Protein AF-A0A0F9N572-F1 (afdb_monomer_lite)

Sequence (80 aa):
MASRKQLIDARRKELLAKGYQPGIVNLALEWAQGSAQGMSDYVQKMGGDGDLSDQFLPQYLQDCEKWAKGIVGEPAPPEA

Secondary structure (DSSP, 8-state):
---HHHHHHHHHHHHHHTT--HHHHHHHHHHHHHHHHHHHHHHHHTT--S--HHHHHHHHHHHHHHHHHHHH-SPPPPP-

Foldseek 3Di:
DDDPVRLLVVLLVVCVQQQDDNVLSVVLLVQLLVVLQVVQVVVVVVVDDDRCSVVSSNVSSVCSVVVSCVVPNRHDGDDD

pLDDT: mean 92.15, std 8.65, range [55.03, 98.06]

Structure (mmCIF, N/CA/C/O backbone):
data_AF-A0A0F9N572-F1
#
_entry.id   AF-A0A0F9N572-F1
#
loop_
_atom_site.group_PDB
_atom_site.id
_atom_site.type_symbol
_atom_site.label_atom_id
_atom_site.label_alt_id
_atom_site.label_comp_id
_atom_site.label_asym_id
_atom_site.label_entity_id
_atom_site.label_seq_id
_atom_site.pdbx_PDB_ins_code
_atom_site.Cartn_x
_atom_site.Cartn_y
_atom_site.Cartn_z
_atom_site.occupancy
_atom_site.B_iso_or_equiv
_atom_site.auth_seq_id
_atom_site.auth_comp_id
_atom_site.auth_asym_id
_atom_site.auth_atom_id
_atom_site.pdbx_PDB_model_num
ATOM 1 N N . MET A 1 1 ? -2.883 -14.431 -12.169 1.00 65.31 1 MET A N 1
ATOM 2 C CA . MET A 1 1 ? -2.459 -13.360 -11.240 1.00 65.31 1 MET A CA 1
ATOM 3 C C . MET A 1 1 ? -3.703 -12.643 -10.746 1.00 65.31 1 MET A C 1
ATOM 5 O O . MET A 1 1 ? -4.636 -12.511 -11.531 1.00 65.31 1 MET A O 1
ATOM 9 N N . ALA A 1 2 ? -3.755 -12.247 -9.473 1.00 79.69 2 ALA A N 1
ATOM 10 C CA . ALA A 1 2 ? -4.840 -11.396 -8.985 1.00 79.69 2 ALA A CA 1
ATOM 11 C C . ALA A 1 2 ? -4.742 -10.015 -9.650 1.00 79.69 2 ALA A C 1
ATOM 13 O O . ALA A 1 2 ? -3.638 -9.536 -9.907 1.00 79.69 2 ALA A O 1
ATOM 14 N N . SER A 1 3 ? -5.876 -9.387 -9.947 1.00 91.75 3 SER A N 1
ATOM 15 C CA . SER A 1 3 ? -5.879 -8.031 -10.493 1.00 91.75 3 SER A CA 1
ATOM 16 C C . SER A 1 3 ? -5.416 -7.016 -9.447 1.00 91.75 3 SER A C 1
ATOM 18 O O . SER A 1 3 ? -5.588 -7.224 -8.243 1.00 91.75 3 SER A O 1
ATOM 20 N N . ARG A 1 4 ? -4.902 -5.870 -9.905 1.00 93.75 4 ARG A N 1
ATOM 21 C CA . ARG A 1 4 ? -4.562 -4.710 -9.063 1.00 93.75 4 ARG A CA 1
ATOM 22 C C . ARG A 1 4 ? -5.647 -4.398 -8.032 1.00 93.75 4 ARG A C 1
ATOM 24 O O . ARG A 1 4 ? -5.372 -4.288 -6.840 1.00 93.75 4 ARG A O 1
ATOM 31 N N . LYS A 1 5 ? -6.901 -4.329 -8.488 1.00 94.94 5 LYS A N 1
ATOM 32 C CA . LYS A 1 5 ? -8.062 -4.078 -7.627 1.00 94.94 5 LYS A CA 1
ATOM 33 C C . LYS A 1 5 ? -8.235 -5.168 -6.566 1.00 94.94 5 LYS A C 1
ATOM 35 O O . LYS A 1 5 ? -8.432 -4.844 -5.403 1.00 94.94 5 LYS A O 1
ATOM 40 N N . GLN A 1 6 ? -8.120 -6.445 -6.943 1.00 95.06 6 GLN A N 1
ATOM 41 C CA . GLN A 1 6 ? -8.235 -7.560 -5.996 1.00 95.06 6 GLN A CA 1
ATOM 42 C C . GLN A 1 6 ? -7.151 -7.510 -4.913 1.00 95.06 6 GLN A C 1
ATOM 44 O O . GLN A 1 6 ? -7.455 -7.754 -3.748 1.00 95.06 6 GLN A O 1
ATOM 49 N N . LEU A 1 7 ? -5.912 -7.166 -5.278 1.00 95.44 7 LEU A N 1
ATOM 50 C CA . LEU A 1 7 ? -4.804 -7.033 -4.329 1.00 95.44 7 LEU A CA 1
ATOM 51 C C . LEU A 1 7 ? -5.041 -5.890 -3.332 1.00 95.44 7 LEU A C 1
ATOM 53 O O . LEU A 1 7 ? -4.893 -6.083 -2.125 1.00 95.44 7 LEU A O 1
ATOM 57 N N . ILE A 1 8 ? -5.461 -4.723 -3.824 1.00 96.81 8 ILE A N 1
ATOM 58 C CA . ILE A 1 8 ? -5.758 -3.551 -2.988 1.00 96.81 8 ILE A CA 1
ATOM 59 C C . ILE A 1 8 ? -6.942 -3.832 -2.059 1.00 96.81 8 ILE A C 1
ATOM 61 O O . ILE A 1 8 ? -6.858 -3.560 -0.862 1.00 96.81 8 ILE A O 1
ATOM 65 N N . ASP A 1 9 ? -8.029 -4.406 -2.580 1.00 97.00 9 ASP A N 1
ATOM 66 C CA . ASP A 1 9 ? -9.225 -4.716 -1.792 1.00 97.00 9 ASP A CA 1
ATOM 67 C C . ASP A 1 9 ? -8.933 -5.772 -0.718 1.00 97.00 9 ASP A C 1
ATOM 69 O O . ASP A 1 9 ? -9.414 -5.656 0.412 1.00 97.00 9 ASP A O 1
ATOM 73 N N . ALA A 1 10 ? -8.121 -6.786 -1.037 1.00 96.56 10 ALA A N 1
ATOM 74 C CA . ALA A 1 10 ? -7.680 -7.783 -0.067 1.00 96.56 10 ALA A CA 1
ATOM 75 C C . ALA A 1 10 ? -6.844 -7.141 1.046 1.00 96.56 10 ALA A C 1
ATOM 77 O O . ALA A 1 10 ? -7.141 -7.335 2.226 1.00 96.56 10 ALA A O 1
ATOM 78 N N . ARG A 1 11 ? -5.856 -6.312 0.685 1.00 97.12 11 ARG A N 1
ATOM 79 C CA . ARG A 1 11 ? -4.991 -5.653 1.668 1.00 97.12 11 ARG A CA 1
ATOM 80 C C . ARG A 1 11 ? -5.753 -4.658 2.540 1.00 97.12 11 ARG A C 1
ATOM 82 O O . ARG A 1 11 ? -5.551 -4.620 3.749 1.00 97.12 11 ARG A O 1
ATOM 89 N N . ARG A 1 12 ? -6.686 -3.904 1.953 1.00 97.50 12 ARG A N 1
ATOM 90 C CA . ARG A 1 12 ? -7.609 -3.017 2.675 1.00 97.50 12 ARG A CA 1
ATOM 91 C C . ARG A 1 12 ? -8.380 -3.775 3.751 1.00 97.50 12 ARG A C 1
ATOM 93 O O . ARG A 1 12 ? -8.409 -3.333 4.895 1.00 97.50 12 ARG A O 1
ATOM 100 N N . LYS A 1 13 ? -9.002 -4.902 3.387 1.00 97.00 13 LYS A N 1
ATOM 101 C CA . LYS A 1 13 ? -9.765 -5.735 4.328 1.00 97.00 13 LYS A CA 1
ATOM 102 C C . LYS A 1 13 ? -8.886 -6.245 5.462 1.00 97.00 13 LYS A C 1
ATOM 104 O O . LYS A 1 13 ? -9.303 -6.185 6.612 1.00 97.00 13 LYS A O 1
ATOM 109 N N . GLU A 1 14 ? -7.677 -6.700 5.145 1.00 96.06 14 GLU A N 1
ATOM 110 C CA . GLU A 1 14 ? -6.729 -7.186 6.147 1.00 96.06 14 GLU A CA 1
ATOM 111 C C . GLU A 1 14 ? -6.347 -6.092 7.155 1.00 96.06 14 GLU A C 1
ATOM 113 O O . GLU A 1 14 ? -6.426 -6.313 8.359 1.00 96.06 14 GLU A O 1
ATOM 118 N N . LEU A 1 15 ? -5.983 -4.894 6.686 1.00 95.06 15 LEU A N 1
ATOM 119 C CA . LEU A 1 15 ? -5.581 -3.795 7.569 1.00 95.06 15 LEU A CA 1
ATOM 120 C C . LEU A 1 15 ? -6.742 -3.291 8.437 1.00 95.06 15 LEU A C 1
ATOM 122 O O . LEU A 1 15 ? -6.558 -3.034 9.624 1.00 95.06 15 LEU A O 1
ATOM 126 N N . LEU A 1 16 ? -7.951 -3.205 7.879 1.00 95.12 16 LEU A N 1
ATOM 127 C CA . LEU A 1 16 ? -9.144 -2.875 8.662 1.00 95.12 16 LEU A CA 1
ATOM 128 C C . LEU A 1 16 ? -9.417 -3.932 9.743 1.00 95.12 16 LEU A C 1
ATOM 130 O O . LEU A 1 16 ? -9.707 -3.575 10.880 1.00 95.12 16 LEU A O 1
ATOM 134 N N . ALA A 1 17 ? -9.269 -5.221 9.419 1.00 94.38 17 ALA A N 1
ATOM 135 C CA . ALA A 1 17 ? -9.446 -6.311 10.380 1.00 94.38 17 ALA A CA 1
ATOM 136 C C . ALA A 1 17 ? -8.391 -6.298 11.502 1.00 94.38 17 ALA A C 1
ATOM 138 O O . ALA A 1 17 ? -8.686 -6.700 12.623 1.00 94.38 17 ALA A O 1
ATOM 139 N N . LYS A 1 18 ? -7.183 -5.790 11.227 1.00 91.88 18 LYS A N 1
ATOM 140 C CA . LYS A 1 18 ? -6.145 -5.552 12.247 1.00 91.88 18 LYS A CA 1
ATOM 141 C C . LYS A 1 18 ? -6.449 -4.362 13.163 1.00 91.88 18 LYS A C 1
ATOM 143 O O . LYS A 1 18 ? -5.744 -4.180 14.148 1.00 91.88 18 LYS A O 1
ATOM 148 N N . GLY A 1 19 ? -7.470 -3.559 12.855 1.00 92.31 19 GLY A N 1
ATOM 149 C CA . GLY A 1 19 ? -7.874 -2.401 13.656 1.00 92.31 19 GLY A CA 1
ATOM 150 C C . GLY A 1 19 ? -7.292 -1.065 13.204 1.00 92.31 19 GLY A C 1
ATOM 151 O O . GLY A 1 19 ? -7.424 -0.062 13.906 1.00 92.31 19 GLY A O 1
ATOM 152 N N . TYR A 1 20 ? -6.666 -1.001 12.024 1.00 93.75 20 TYR A N 1
ATOM 153 C CA . TYR A 1 20 ? -6.272 0.290 11.469 1.00 93.75 20 TYR A CA 1
ATOM 154 C C . TYR A 1 20 ? -7.508 1.122 11.111 1.00 93.75 20 TYR A C 1
ATOM 156 O O . TYR A 1 20 ? -8.449 0.644 10.474 1.00 93.75 20 TYR A O 1
ATOM 164 N N . GLN A 1 21 ? -7.471 2.406 11.464 1.00 93.06 21 GLN A N 1
ATOM 165 C CA . GLN A 1 21 ? -8.519 3.359 11.103 1.00 93.06 21 GLN A CA 1
ATOM 166 C C . GLN A 1 21 ? -8.640 3.477 9.571 1.00 93.06 21 GLN A C 1
ATOM 168 O O . GLN A 1 21 ? -7.609 3.555 8.893 1.00 93.06 21 GLN A O 1
ATOM 173 N N . PRO A 1 22 ? -9.856 3.574 8.996 1.00 94.62 22 PRO A N 1
ATOM 174 C CA . PRO A 1 22 ? -10.047 3.626 7.544 1.00 94.62 22 PRO A CA 1
ATOM 175 C C . PRO A 1 22 ? -9.231 4.708 6.826 1.00 94.62 22 PRO A C 1
ATOM 177 O O . PRO A 1 22 ? -8.728 4.469 5.729 1.00 94.62 22 PRO A O 1
ATOM 180 N N . GLY A 1 23 ? -9.050 5.876 7.454 1.00 94.44 23 GLY A N 1
ATOM 181 C CA . GLY A 1 23 ? -8.211 6.950 6.913 1.00 94.44 23 GLY A CA 1
ATOM 182 C C . GLY A 1 23 ? -6.740 6.545 6.768 1.00 94.44 23 GLY A C 1
ATOM 183 O O . GLY A 1 23 ? -6.133 6.803 5.735 1.00 94.44 23 GLY A O 1
ATOM 184 N N . ILE A 1 24 ? -6.191 5.834 7.756 1.00 94.69 24 ILE A N 1
ATOM 185 C CA . ILE A 1 24 ? -4.809 5.333 7.727 1.00 94.69 24 ILE A CA 1
ATOM 186 C C . ILE A 1 24 ? -4.653 4.220 6.699 1.00 94.69 24 ILE A C 1
ATOM 188 O O . ILE A 1 24 ? -3.672 4.201 5.962 1.00 94.69 24 ILE A O 1
ATOM 192 N N . VAL A 1 25 ? -5.641 3.326 6.603 1.00 96.19 25 VAL A N 1
ATOM 193 C CA . VAL A 1 25 ? -5.651 2.278 5.575 1.00 96.19 25 VAL A CA 1
ATOM 194 C C . VAL A 1 25 ? -5.634 2.893 4.176 1.00 96.19 25 VAL A C 1
ATOM 196 O O . VAL A 1 25 ? -4.839 2.468 3.344 1.00 96.19 25 VAL A O 1
ATOM 199 N N . ASN A 1 26 ? -6.457 3.914 3.913 1.00 96.56 26 ASN A N 1
ATOM 200 C CA . ASN A 1 26 ? -6.447 4.621 2.628 1.00 96.56 26 ASN A CA 1
ATOM 201 C C . ASN A 1 26 ? -5.077 5.229 2.326 1.00 96.56 26 ASN A C 1
ATOM 203 O O . ASN A 1 26 ? -4.519 4.950 1.269 1.00 96.56 26 ASN A O 1
ATOM 207 N N . LEU A 1 27 ? -4.516 5.975 3.278 1.00 96.50 27 LEU A N 1
ATOM 208 C CA . LEU A 1 27 ? -3.208 6.612 3.128 1.00 96.50 27 LEU A CA 1
ATOM 209 C C . LEU A 1 27 ? -2.091 5.593 2.858 1.00 96.50 27 LEU A C 1
ATOM 211 O O . LEU A 1 27 ? -1.256 5.803 1.982 1.00 96.50 27 LEU A O 1
ATOM 215 N N . ALA A 1 28 ? -2.094 4.459 3.560 1.00 96.81 28 ALA A N 1
ATOM 216 C CA . ALA A 1 28 ? -1.102 3.406 3.367 1.00 96.81 28 ALA A CA 1
ATOM 217 C C . ALA A 1 28 ? -1.209 2.760 1.977 1.00 96.81 28 ALA A C 1
ATOM 219 O O . ALA A 1 28 ? -0.199 2.501 1.322 1.00 96.81 28 ALA A O 1
ATOM 220 N N . LEU A 1 29 ? -2.432 2.523 1.497 1.00 97.75 29 LEU A N 1
ATOM 221 C CA . LEU A 1 29 ? -2.668 1.964 0.165 1.00 97.75 29 LEU A CA 1
ATOM 222 C C . LEU A 1 29 ? -2.335 2.964 -0.950 1.00 97.75 29 LEU A C 1
ATOM 224 O O . LEU A 1 29 ? -1.860 2.557 -2.010 1.00 97.75 29 LEU A O 1
ATOM 228 N N . GLU A 1 30 ? -2.570 4.258 -0.739 1.00 97.38 30 GLU A N 1
ATOM 229 C CA . GLU A 1 30 ? -2.138 5.325 -1.651 1.00 97.38 30 GLU A CA 1
ATOM 230 C C . GLU A 1 30 ? -0.612 5.401 -1.719 1.00 97.38 30 GLU A C 1
ATOM 232 O O . GLU A 1 30 ? -0.049 5.398 -2.815 1.00 97.38 30 GLU A O 1
ATOM 237 N N . TRP A 1 31 ? 0.066 5.358 -0.566 1.00 97.31 31 TRP A N 1
ATOM 238 C CA . TRP A 1 31 ? 1.525 5.286 -0.498 1.00 97.31 31 TRP A CA 1
ATOM 239 C C . TRP A 1 31 ? 2.076 4.072 -1.257 1.00 97.31 31 TRP A C 1
ATOM 241 O O . TRP A 1 31 ? 3.032 4.207 -2.024 1.00 97.31 31 TRP A O 1
ATOM 251 N N . ALA A 1 32 ? 1.456 2.898 -1.101 1.00 98.06 32 ALA A N 1
ATOM 252 C CA . ALA A 1 32 ? 1.884 1.680 -1.785 1.00 98.06 32 ALA A CA 1
ATOM 253 C C . ALA A 1 32 ? 1.768 1.798 -3.311 1.00 98.06 32 ALA A C 1
ATOM 255 O O . ALA A 1 32 ? 2.699 1.459 -4.042 1.00 98.06 32 ALA A O 1
ATOM 256 N N . GLN A 1 33 ? 0.632 2.308 -3.792 1.00 97.88 33 GLN A N 1
ATOM 257 C CA . GLN A 1 33 ? 0.384 2.508 -5.220 1.00 97.88 33 GLN A CA 1
ATOM 258 C C . GLN A 1 33 ? 1.328 3.552 -5.819 1.00 97.88 33 GLN A C 1
ATOM 260 O O . GLN A 1 33 ? 1.912 3.307 -6.873 1.00 97.88 33 GLN A O 1
ATOM 265 N N . GLY A 1 34 ? 1.520 4.682 -5.133 1.00 97.44 34 GLY A N 1
ATOM 266 C CA . GLY A 1 34 ? 2.444 5.730 -5.564 1.00 97.44 34 GLY A CA 1
ATOM 267 C C . GLY A 1 34 ? 3.894 5.250 -5.601 1.00 97.44 34 GLY A C 1
ATOM 268 O O . GLY A 1 34 ? 4.612 5.545 -6.551 1.00 97.44 34 GLY A O 1
ATOM 269 N N . SER A 1 35 ? 4.312 4.446 -4.621 1.00 97.94 35 SER A N 1
ATOM 270 C CA . SER A 1 35 ? 5.663 3.871 -4.586 1.00 97.94 35 SER A CA 1
ATOM 271 C C . SER A 1 35 ? 5.890 2.861 -5.715 1.00 97.94 35 SER A C 1
ATOM 273 O O . SER A 1 35 ? 6.932 2.889 -6.367 1.00 97.94 35 SER A O 1
ATOM 275 N N . ALA A 1 36 ? 4.895 2.017 -6.003 1.00 97.69 36 ALA A N 1
ATOM 276 C CA . ALA A 1 36 ? 4.945 1.084 -7.125 1.00 97.69 36 ALA A CA 1
ATOM 277 C C . ALA A 1 36 ? 5.027 1.812 -8.477 1.00 97.69 36 ALA A C 1
ATOM 279 O O . ALA A 1 36 ? 5.810 1.416 -9.341 1.00 97.69 36 ALA A O 1
ATOM 280 N N . GLN A 1 37 ? 4.263 2.899 -8.643 1.00 97.75 37 GLN A N 1
ATOM 281 C CA . GLN A 1 37 ? 4.340 3.741 -9.836 1.00 97.75 37 GLN A CA 1
ATOM 282 C C . GLN A 1 37 ? 5.700 4.435 -9.946 1.00 97.75 37 GLN A C 1
ATOM 284 O O . GLN A 1 37 ? 6.344 4.343 -10.982 1.00 97.75 37 GLN A O 1
ATOM 289 N N . GLY A 1 38 ? 6.185 5.054 -8.868 1.00 97.25 38 GLY A N 1
ATOM 290 C CA . GLY A 1 38 ? 7.484 5.726 -8.865 1.00 97.25 38 GLY A CA 1
ATOM 291 C C . GLY A 1 38 ? 8.644 4.783 -9.197 1.00 97.25 38 GLY A C 1
ATOM 292 O O . GLY A 1 38 ? 9.583 5.184 -9.883 1.00 97.25 38 GLY A O 1
ATOM 293 N N . MET A 1 39 ? 8.567 3.518 -8.770 1.00 97.12 39 MET A N 1
ATOM 294 C CA . MET A 1 39 ? 9.549 2.496 -9.140 1.00 97.12 39 MET A CA 1
ATOM 295 C C . MET A 1 39 ? 9.441 2.090 -10.616 1.00 97.12 39 MET A C 1
ATOM 297 O O . MET A 1 39 ? 10.464 1.956 -11.284 1.00 97.12 39 MET A O 1
ATOM 301 N N . SER A 1 40 ? 8.219 1.946 -11.140 1.00 97.00 40 SER A N 1
ATOM 302 C CA . SER A 1 40 ? 7.971 1.731 -12.573 1.00 97.00 40 SER A CA 1
ATOM 303 C C . SER A 1 40 ? 8.602 2.851 -13.409 1.00 97.00 40 SER A C 1
ATOM 305 O O . SER A 1 40 ? 9.437 2.586 -14.273 1.00 97.00 40 SER A O 1
ATOM 307 N N . ASP A 1 41 ? 8.326 4.108 -13.056 1.00 97.00 41 ASP A N 1
ATOM 308 C CA . ASP A 1 41 ? 8.866 5.289 -13.735 1.00 97.00 41 ASP A CA 1
ATOM 309 C C . ASP A 1 41 ? 10.399 5.375 -13.625 1.00 97.00 41 ASP A C 1
ATOM 311 O O . ASP A 1 41 ? 11.082 5.808 -14.557 1.00 97.00 41 ASP A O 1
ATOM 315 N N . TYR A 1 42 ? 10.968 4.976 -12.482 1.00 96.06 42 TYR A N 1
ATOM 316 C CA . TYR A 1 42 ? 12.417 4.926 -12.288 1.00 96.06 42 TYR A CA 1
ATOM 317 C C . TYR A 1 42 ? 13.073 3.890 -13.206 1.00 96.06 42 TYR A C 1
ATOM 319 O O . TYR A 1 42 ? 14.048 4.207 -13.887 1.00 96.06 42 TYR A O 1
ATOM 327 N N . VAL A 1 43 ? 12.523 2.676 -13.274 1.00 95.81 43 VAL A N 1
ATOM 328 C CA . VAL A 1 43 ? 13.045 1.615 -14.145 1.00 95.81 43 VAL A CA 1
ATOM 329 C C . VAL A 1 43 ? 12.906 1.991 -15.620 1.00 95.81 43 VAL A C 1
ATOM 331 O O . VAL A 1 43 ? 13.847 1.777 -16.384 1.00 95.81 43 VAL A O 1
ATOM 334 N N . GLN A 1 44 ? 11.807 2.641 -16.013 1.00 95.00 44 GLN A N 1
ATOM 335 C CA . GLN A 1 44 ? 11.648 3.173 -17.370 1.00 95.00 44 GLN A CA 1
ATOM 336 C C . GLN A 1 44 ? 12.756 4.169 -17.737 1.00 95.00 44 GLN A C 1
ATOM 338 O O . GLN A 1 44 ? 13.349 4.080 -18.811 1.00 95.00 44 GLN A O 1
ATOM 343 N N . LYS A 1 45 ? 13.117 5.081 -16.824 1.00 94.88 45 LYS A N 1
ATOM 344 C CA . LYS A 1 45 ? 14.230 6.028 -17.037 1.00 94.88 45 LYS A CA 1
ATOM 345 C C . LYS A 1 45 ? 15.593 5.346 -17.178 1.00 94.88 45 LYS A C 1
ATOM 347 O O . LYS A 1 45 ? 16.491 5.920 -17.785 1.00 94.88 45 LYS A O 1
ATOM 352 N N . MET A 1 46 ? 15.745 4.140 -16.635 1.00 94.44 46 MET A N 1
ATOM 353 C CA . MET A 1 46 ? 16.960 3.326 -16.735 1.00 94.44 46 MET A CA 1
ATOM 354 C C . MET A 1 46 ? 16.994 2.445 -17.996 1.00 94.44 46 MET A C 1
ATOM 356 O O . MET A 1 46 ? 17.924 1.657 -18.158 1.00 94.44 46 MET A O 1
ATOM 360 N N . GLY A 1 47 ? 16.009 2.578 -18.893 1.00 92.50 47 GLY A N 1
ATOM 361 C CA . GLY A 1 47 ? 15.910 1.799 -20.130 1.00 92.50 47 GLY A CA 1
ATOM 362 C C . GLY A 1 47 ? 15.090 0.514 -20.002 1.00 92.50 47 GLY A C 1
ATOM 363 O O . GLY A 1 47 ? 15.209 -0.360 -20.855 1.00 92.50 47 GLY A O 1
ATOM 364 N N . GLY A 1 48 ? 14.291 0.368 -18.940 1.00 89.06 48 GLY A N 1
ATOM 365 C CA 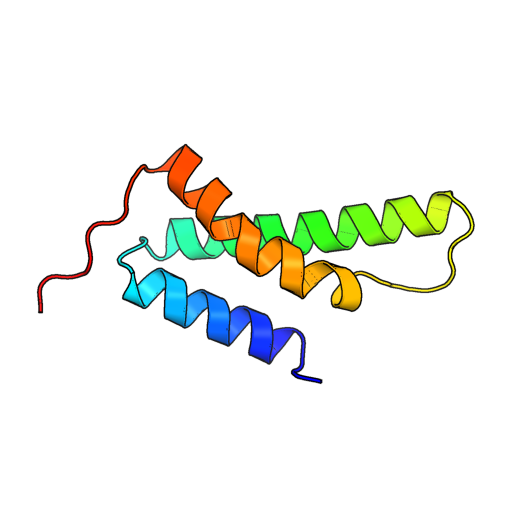. GLY A 1 48 ? 13.299 -0.699 -18.840 1.00 89.06 48 GLY A CA 1
ATOM 366 C C . GLY A 1 48 ? 12.055 -0.415 -19.687 1.00 89.06 48 GLY A C 1
ATOM 367 O O . GLY A 1 48 ? 11.643 0.735 -19.830 1.00 89.06 48 GLY A O 1
ATOM 368 N N . ASP A 1 49 ? 11.435 -1.472 -20.209 1.00 89.19 49 ASP A N 1
ATOM 369 C CA . ASP A 1 49 ? 10.253 -1.366 -21.066 1.00 89.19 49 ASP A CA 1
ATOM 370 C C . ASP A 1 49 ? 8.944 -1.594 -20.301 1.00 89.19 49 ASP A C 1
ATOM 372 O O . ASP A 1 49 ? 8.792 -2.554 -19.542 1.00 89.19 49 ASP A O 1
ATOM 376 N N . GLY A 1 50 ? 7.955 -0.750 -20.601 1.00 88.69 50 GLY A N 1
ATOM 377 C CA . GLY A 1 50 ? 6.569 -0.917 -20.164 1.00 88.69 50 GLY A CA 1
ATOM 378 C C . GLY A 1 50 ? 6.279 -0.455 -18.736 1.00 88.69 50 GLY A C 1
ATOM 379 O O . GLY A 1 50 ? 7.160 -0.030 -17.990 1.00 88.69 50 GLY A O 1
ATOM 380 N N . ASP A 1 51 ? 4.998 -0.493 -18.361 1.00 92.19 51 ASP A N 1
ATOM 381 C CA . ASP A 1 51 ? 4.569 -0.206 -16.992 1.00 92.19 51 ASP A CA 1
ATOM 382 C C . ASP A 1 51 ? 4.704 -1.460 -16.118 1.00 92.19 51 ASP A C 1
ATOM 384 O O . ASP A 1 51 ? 3.987 -2.448 -16.283 1.00 92.19 51 ASP A O 1
ATOM 388 N N . LEU A 1 52 ? 5.635 -1.403 -15.170 1.00 94.00 52 LEU A N 1
ATOM 389 C CA . LEU A 1 52 ? 5.935 -2.462 -14.212 1.00 94.00 52 LEU A CA 1
ATOM 390 C C . LEU A 1 52 ? 5.261 -2.230 -12.852 1.00 94.00 52 LEU A C 1
ATOM 392 O O . LEU A 1 52 ? 5.512 -2.976 -11.905 1.00 94.00 52 LEU A O 1
ATOM 396 N N . SER A 1 53 ? 4.393 -1.221 -12.725 1.00 94.56 53 SER A N 1
ATOM 397 C CA . SER A 1 53 ? 3.775 -0.849 -11.449 1.00 94.56 53 SER A CA 1
ATOM 398 C C . SER A 1 53 ? 3.002 -2.011 -10.814 1.00 94.56 53 SER A C 1
ATOM 400 O O . SER A 1 53 ? 3.100 -2.230 -9.607 1.00 94.56 53 SER A O 1
ATOM 402 N N . ASP A 1 54 ? 2.318 -2.833 -11.615 1.00 94.62 54 ASP A N 1
ATOM 403 C CA . ASP A 1 54 ? 1.630 -4.038 -11.133 1.00 94.62 54 ASP A CA 1
ATOM 404 C C . ASP A 1 54 ? 2.585 -5.137 -10.639 1.00 94.62 54 ASP A C 1
ATOM 406 O O . ASP A 1 54 ? 2.196 -5.951 -9.801 1.00 94.62 54 ASP A O 1
ATOM 410 N N . GLN A 1 55 ? 3.834 -5.157 -11.111 1.00 94.25 55 GLN A N 1
ATOM 411 C CA . GLN A 1 55 ? 4.852 -6.101 -10.639 1.00 94.25 55 GLN A CA 1
ATOM 412 C C . GLN A 1 55 ? 5.420 -5.678 -9.280 1.00 94.25 55 GLN A C 1
ATOM 414 O O . GLN A 1 55 ? 5.710 -6.529 -8.441 1.00 94.25 55 GLN A O 1
ATOM 419 N N . PHE A 1 56 ? 5.539 -4.370 -9.038 1.00 95.50 56 PHE A N 1
ATOM 420 C CA . PHE A 1 56 ? 6.041 -3.830 -7.772 1.00 95.50 56 PHE A CA 1
ATOM 421 C C . PHE A 1 56 ? 4.970 -3.735 -6.682 1.00 95.50 56 PHE A C 1
ATOM 423 O O . PHE A 1 56 ? 5.279 -3.844 -5.493 1.00 95.50 56 PHE A O 1
ATOM 430 N N . LEU A 1 57 ? 3.704 -3.552 -7.068 1.00 96.81 57 LEU A N 1
ATOM 431 C CA . LEU A 1 57 ? 2.598 -3.320 -6.141 1.00 96.81 57 LEU A CA 1
ATOM 432 C C . LEU A 1 57 ? 2.476 -4.364 -5.011 1.00 96.81 57 LEU A C 1
ATOM 434 O O . LEU A 1 57 ? 2.280 -3.938 -3.872 1.00 96.81 57 LEU A O 1
ATOM 438 N N . PRO A 1 58 ? 2.606 -5.689 -5.239 1.00 95.88 58 PRO A N 1
ATOM 439 C CA . PRO A 1 58 ? 2.473 -6.676 -4.166 1.00 95.88 58 PRO A CA 1
ATOM 440 C C . PRO A 1 58 ? 3.446 -6.453 -3.003 1.00 95.88 58 PRO A C 1
ATOM 442 O O . PRO A 1 58 ? 3.045 -6.573 -1.846 1.00 95.88 58 PRO A O 1
ATOM 445 N N . GLN A 1 59 ? 4.696 -6.082 -3.298 1.00 96.06 59 GLN A N 1
ATOM 446 C CA . GLN A 1 59 ? 5.703 -5.812 -2.272 1.00 96.06 59 GLN A CA 1
ATOM 447 C C . GLN A 1 59 ? 5.343 -4.553 -1.475 1.00 96.06 59 GLN A C 1
ATOM 449 O O . GLN A 1 59 ? 5.308 -4.576 -0.246 1.00 96.06 59 GLN A O 1
ATOM 454 N N . TYR A 1 60 ? 4.974 -3.472 -2.163 1.00 97.75 60 TYR A N 1
ATOM 455 C CA . TYR A 1 60 ? 4.587 -2.229 -1.499 1.00 97.75 60 TYR A CA 1
ATOM 456 C C . TYR A 1 60 ? 3.298 -2.355 -0.680 1.00 97.75 60 TYR A C 1
ATOM 458 O O . TYR A 1 60 ? 3.175 -1.711 0.360 1.00 97.75 60 TYR A O 1
ATOM 466 N N . LEU A 1 61 ? 2.358 -3.216 -1.082 1.00 96.88 61 LEU A N 1
ATOM 467 C CA . LEU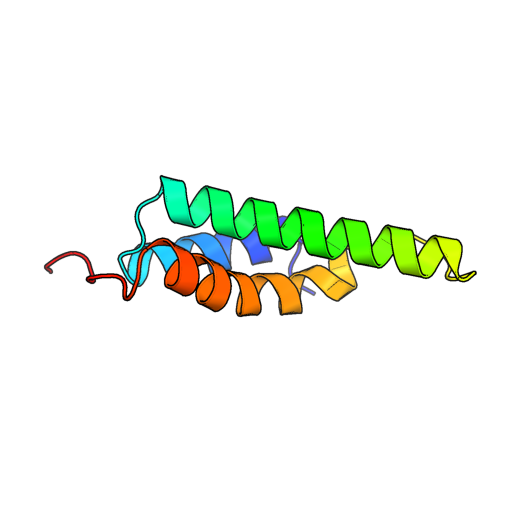 A 1 61 ? 1.187 -3.541 -0.263 1.00 96.88 61 LEU A CA 1
ATOM 468 C C . LEU A 1 61 ? 1.575 -4.260 1.035 1.00 96.88 61 LEU A C 1
ATOM 470 O O . LEU A 1 61 ? 0.936 -4.037 2.059 1.00 96.88 61 LEU A O 1
ATOM 474 N N . GLN A 1 62 ? 2.618 -5.091 1.044 1.00 94.38 62 GLN A N 1
ATOM 475 C CA . GLN A 1 62 ? 3.118 -5.672 2.295 1.00 94.38 62 GLN A CA 1
ATOM 476 C C . GLN A 1 62 ? 3.771 -4.597 3.171 1.00 94.38 62 GLN A C 1
ATOM 478 O O . GLN A 1 62 ? 3.452 -4.480 4.356 1.00 94.38 62 GLN A O 1
ATOM 483 N N . ASP A 1 63 ? 4.620 -3.758 2.578 1.00 95.88 63 ASP A N 1
ATOM 484 C CA . ASP A 1 63 ? 5.371 -2.735 3.308 1.00 95.88 63 ASP A CA 1
ATOM 485 C C . ASP A 1 63 ? 4.507 -1.570 3.811 1.00 95.88 63 ASP A C 1
ATOM 487 O O . ASP A 1 63 ? 4.875 -0.914 4.789 1.00 95.88 63 ASP A O 1
ATOM 491 N N . CYS A 1 64 ? 3.320 -1.352 3.236 1.00 95.69 64 CYS A N 1
ATOM 492 C CA . CYS A 1 64 ? 2.435 -0.264 3.652 1.00 95.69 64 CYS A CA 1
ATOM 493 C C . CYS A 1 64 ? 1.946 -0.398 5.099 1.00 95.69 64 CYS A C 1
ATOM 495 O O . CYS A 1 64 ? 1.597 0.596 5.726 1.00 95.69 64 CYS A O 1
ATOM 497 N N . GLU A 1 65 ? 1.949 -1.608 5.660 1.00 94.25 65 GLU A N 1
ATOM 498 C CA . GLU A 1 65 ? 1.634 -1.826 7.074 1.00 94.25 65 GLU A CA 1
ATOM 499 C C . GLU A 1 65 ? 2.745 -1.323 7.988 1.00 94.25 65 GLU A C 1
ATOM 501 O O . GLU A 1 65 ? 2.464 -0.680 8.995 1.00 94.25 65 GLU A O 1
ATOM 506 N N . LYS A 1 66 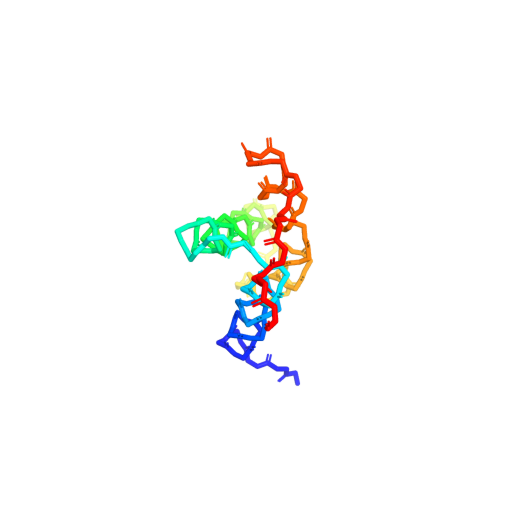? 4.012 -1.547 7.616 1.00 93.31 66 LYS A N 1
ATOM 507 C CA . LYS A 1 66 ? 5.152 -0.991 8.356 1.00 93.31 66 LYS A CA 1
ATOM 508 C C . LYS A 1 66 ? 5.108 0.533 8.319 1.00 93.31 66 LYS A C 1
ATOM 510 O O . LYS A 1 66 ? 5.334 1.175 9.340 1.00 93.31 66 LYS A O 1
ATOM 515 N N . TRP A 1 67 ? 4.769 1.096 7.159 1.00 93.94 67 TRP A N 1
ATOM 516 C CA . TRP A 1 67 ? 4.569 2.532 6.997 1.00 93.94 67 TRP A CA 1
ATOM 517 C C . TRP A 1 67 ? 3.428 3.053 7.884 1.00 93.94 67 TRP A C 1
ATOM 519 O O . TRP A 1 67 ? 3.640 3.977 8.665 1.00 93.94 67 TRP A O 1
ATOM 529 N N . ALA A 1 68 ? 2.254 2.412 7.845 1.00 93.00 68 ALA A N 1
ATOM 530 C CA . ALA A 1 68 ? 1.108 2.777 8.677 1.00 93.00 68 ALA A CA 1
ATOM 531 C C . ALA A 1 68 ? 1.457 2.725 10.170 1.00 93.00 68 ALA A C 1
ATOM 533 O O . ALA A 1 68 ? 1.203 3.678 10.905 1.00 93.00 68 ALA A O 1
ATOM 534 N N . LYS A 1 69 ? 2.113 1.646 10.605 1.00 93.25 69 LYS A N 1
ATOM 535 C CA . LYS A 1 69 ? 2.589 1.466 11.979 1.00 93.25 69 LYS A CA 1
ATOM 536 C C . LYS A 1 69 ? 3.592 2.537 12.408 1.00 93.25 69 LYS A C 1
ATOM 538 O O . LYS A 1 69 ? 3.556 2.975 13.551 1.00 93.25 69 LYS A O 1
ATOM 543 N N . GLY A 1 70 ? 4.461 2.992 11.507 1.00 90.69 70 GLY A N 1
ATOM 544 C CA . GLY A 1 70 ? 5.387 4.095 11.779 1.00 90.69 70 GLY A CA 1
ATOM 545 C C . GLY A 1 70 ? 4.692 5.438 12.032 1.00 90.69 70 GLY A C 1
ATOM 546 O O . GLY A 1 70 ? 5.247 6.278 12.732 1.00 90.69 70 GLY A O 1
ATOM 547 N N . ILE A 1 71 ? 3.482 5.633 11.495 1.00 87.94 71 ILE A N 1
ATOM 548 C CA . ILE A 1 71 ? 2.709 6.876 11.650 1.00 87.94 71 ILE A CA 1
ATOM 549 C C . ILE A 1 71 ? 1.829 6.839 12.893 1.00 87.94 71 ILE A C 1
ATOM 551 O O . ILE A 1 71 ? 1.789 7.817 13.636 1.00 87.94 71 ILE A O 1
ATOM 555 N N . VAL A 1 72 ? 1.097 5.741 13.101 1.00 88.88 72 VAL A N 1
ATOM 556 C CA . VAL A 1 72 ? 0.066 5.669 14.153 1.00 88.88 72 VAL A CA 1
ATOM 557 C C . VAL A 1 72 ? 0.385 4.720 15.303 1.00 88.88 72 VAL A C 1
ATOM 559 O O . VAL A 1 72 ? -0.389 4.648 16.251 1.00 88.88 72 VAL A O 1
ATOM 562 N N . GLY A 1 73 ? 1.512 4.009 15.256 1.00 86.75 73 GLY A N 1
ATOM 563 C CA . GLY A 1 73 ? 1.840 2.961 16.222 1.00 86.75 73 GLY A CA 1
ATOM 564 C C . GLY A 1 73 ? 1.131 1.634 15.932 1.00 86.75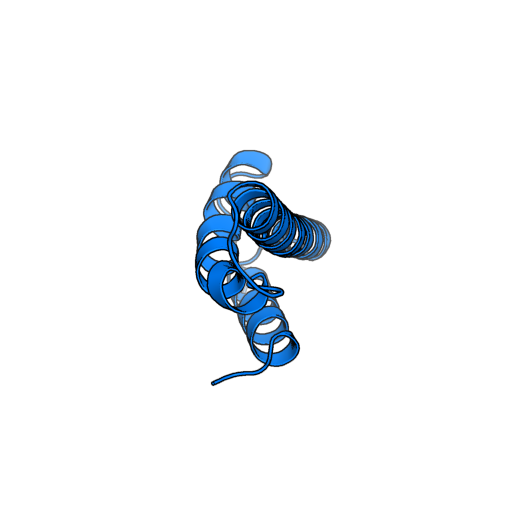 73 GLY A C 1
ATOM 565 O O . GLY A 1 73 ? 0.667 1.383 14.816 1.00 86.75 73 GLY A O 1
ATOM 566 N N . GLU A 1 74 ? 1.092 0.748 16.931 1.00 86.12 74 GLU A N 1
ATOM 567 C CA . GLU A 1 74 ? 0.368 -0.527 16.829 1.00 86.12 74 GLU A CA 1
ATOM 568 C C . GLU A 1 74 ? -1.145 -0.278 16.737 1.00 86.12 74 GLU A C 1
ATOM 570 O O . GLU A 1 74 ? -1.686 0.467 17.560 1.00 86.12 74 GLU A O 1
ATOM 575 N N . PRO A 1 75 ? -1.851 -0.897 15.776 1.00 82.75 75 PRO A N 1
ATOM 576 C CA . PRO A 1 75 ? -3.302 -0.825 15.733 1.00 82.75 75 PRO A CA 1
ATOM 577 C C . PRO A 1 75 ? -3.898 -1.608 16.911 1.00 82.75 75 PRO A C 1
ATOM 579 O O . PRO A 1 75 ? -3.417 -2.682 17.272 1.00 82.75 75 PRO A O 1
ATOM 582 N N . ALA A 1 76 ? -4.975 -1.083 17.490 1.00 72.25 76 ALA A N 1
ATOM 583 C CA . ALA A 1 76 ? -5.815 -1.838 18.410 1.00 72.25 76 ALA A CA 1
ATOM 584 C C . ALA A 1 76 ? -6.926 -2.515 17.589 1.00 72.25 76 ALA A C 1
ATOM 586 O O . ALA A 1 76 ? -7.686 -1.794 16.934 1.00 72.25 76 ALA A O 1
ATOM 587 N N . PRO A 1 77 ? -7.032 -3.858 17.584 1.00 73.06 77 PRO A N 1
ATOM 588 C CA . PRO A 1 77 ? -8.136 -4.548 16.926 1.00 73.06 77 PRO A CA 1
ATOM 589 C C . PR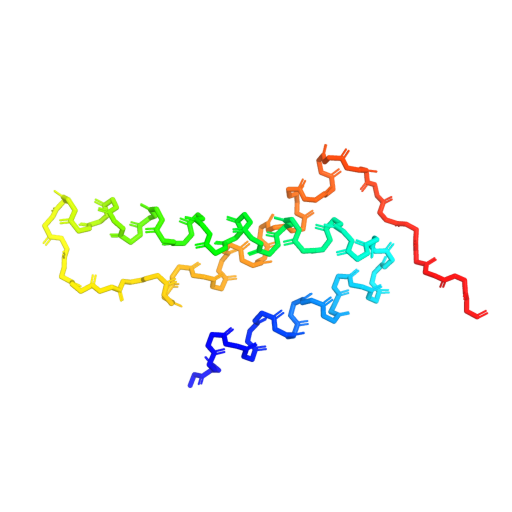O A 1 77 ? -9.483 -4.008 17.434 1.00 73.06 77 PRO A C 1
ATOM 591 O O . PRO A 1 77 ? -9.572 -3.673 18.618 1.00 73.06 77 PRO A O 1
ATOM 594 N N . PRO A 1 78 ? -10.528 -3.918 16.590 1.00 62.66 78 PRO A N 1
ATOM 595 C CA . PRO A 1 78 ? -11.853 -3.538 17.068 1.00 62.66 78 PRO A CA 1
ATOM 596 C C . PRO A 1 78 ? -12.291 -4.559 18.126 1.00 62.66 78 PRO A C 1
ATOM 598 O O . PRO A 1 78 ? -12.171 -5.761 17.883 1.00 62.66 78 PRO A O 1
ATOM 601 N N . GLU A 1 79 ? -12.742 -4.096 19.294 1.00 60.81 79 GLU A N 1
ATOM 602 C CA . GLU A 1 79 ? -13.288 -4.981 20.330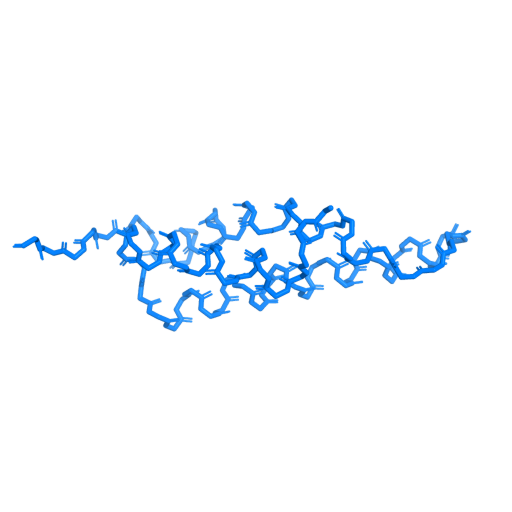 1.00 60.81 79 GLU A CA 1
ATOM 603 C C . GLU A 1 79 ? -14.408 -5.849 19.723 1.00 60.81 79 GLU A C 1
ATOM 605 O O . GLU A 1 79 ? -15.229 -5.351 18.948 1.00 60.81 79 GLU A O 1
ATOM 610 N N . ALA A 1 80 ? -14.355 -7.156 20.006 1.00 55.03 80 ALA A N 1
ATOM 611 C CA . ALA A 1 80 ? -15.227 -8.183 19.430 1.00 55.03 80 ALA A CA 1
ATOM 612 C C . ALA A 1 80 ? -16.670 -8.113 19.946 1.00 55.03 80 ALA A C 1
ATOM 614 O O . ALA A 1 80 ? -16.856 -7.801 21.144 1.00 55.03 80 ALA A O 1
#

Radius of gyration: 13.96 Å; chains: 1; bounding box: 32×20×41 Å

Organism: NCBI:txid412755